Protein AF-A0A645BT39-F1 (afdb_monomer)

Secondary structure (DSSP, 8-state):
-HHHHSS--HHHHHHHHHHHHHHHHHH--HHHHHHTT---HHHHHHHHHHIIIIIHHHHHHHHHHHHHTTSS-TTS-HHHHHHHHHHHHHHTTSHHHHHH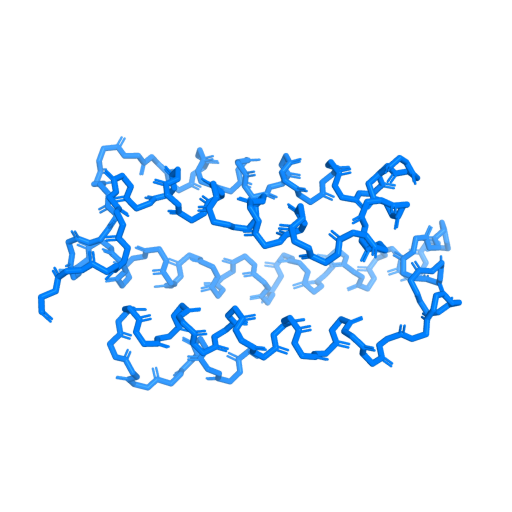HTSHHHHHHHHHHHHHHHHSS-S---

Mean predicted aligned error: 8.24 Å

pLDDT: mean 75.96, std 12.99, range [36.91, 92.81]

Organism: NCBI:txid1076179

Solvent-accessible surface area (backbone atoms only — not comparable to full-atom values): 7318 Å² total; per-residue (Å²): 110,67,60,76,72,47,91,61,56,62,67,57,28,51,53,50,53,50,53,54,52,55,54,50,58,77,69,56,56,70,68,58,57,54,56,75,64,50,82,50,67,68,62,43,50,55,52,49,51,45,40,64,74,47,48,49,60,51,50,51,55,51,50,51,52,24,36,78,73,70,42,27,62,83,88,60,51,72,66,58,52,53,50,51,53,48,53,55,53,56,53,59,66,38,70,73,44,53,61,38,57,73,40,59,64,60,44,50,50,52,54,48,53,53,51,34,70,59,37,76,46,73,86,84,79,132

Sequence (126 aa):
MEVIESDLPFPKKIETFISERTSELSAMNPDFLKTMKSEDPTIRQIAEDFTNNRYIPLILKLIEKGREEGYIQHNISNQAILIYINMFREGNRSDSLLNLKHSRDLFKELVTLFFYGIFGKSIDKQ

Foldseek 3Di:
DVLLVDPDQLLVSLVVVVVVVLVVLVVDDPVVVVVCVDPPVVSVVVVVCCCVVPVLVSVVSSLVSCVVVLQADPPQDSVNLVVLVVVLVVVCPDVVVVVCVVVSVVVVVSSQVSSCVGRVDHSDDD

Structure (mmCIF, N/CA/C/O backbone):
data_AF-A0A645BT39-F1
#
_entry.id   AF-A0A645BT39-F1
#
loop_
_atom_site.group_PDB
_atom_site.id
_atom_site.type_symbol
_atom_site.label_atom_id
_atom_site.label_alt_id
_atom_site.label_comp_id
_atom_site.label_asym_id
_atom_site.label_entity_id
_atom_site.label_seq_id
_atom_site.pdbx_PDB_ins_code
_atom_site.Cartn_x
_atom_site.Cartn_y
_atom_site.Cartn_z
_atom_site.occupancy
_atom_site.B_iso_or_equiv
_atom_site.auth_seq_id
_atom_site.auth_comp_id
_atom_site.auth_asym_id
_atom_site.auth_atom_id
_atom_site.pdbx_PDB_model_num
ATOM 1 N N . MET A 1 1 ? 6.908 -8.944 5.028 1.00 62.22 1 MET A N 1
ATOM 2 C CA . MET A 1 1 ? 5.574 -9.556 4.785 1.00 62.22 1 MET A CA 1
ATOM 3 C C . MET A 1 1 ? 5.040 -10.195 6.053 1.00 62.22 1 MET A C 1
ATOM 5 O O . MET A 1 1 ? 3.849 -10.088 6.285 1.00 62.22 1 MET A O 1
ATOM 9 N N . GLU A 1 2 ? 5.916 -10.724 6.905 1.00 77.81 2 GLU A N 1
ATOM 10 C CA . GLU A 1 2 ? 5.598 -11.217 8.252 1.00 77.81 2 GLU A CA 1
ATOM 11 C C . GLU A 1 2 ? 4.738 -10.242 9.083 1.00 77.81 2 GLU A C 1
ATOM 13 O O . GLU A 1 2 ? 3.716 -10.631 9.639 1.00 77.81 2 GLU A O 1
ATOM 18 N N . VAL A 1 3 ? 5.031 -8.934 9.046 1.00 81.31 3 VAL A N 1
ATOM 19 C CA . VAL A 1 3 ? 4.200 -7.919 9.721 1.00 81.31 3 VAL A CA 1
ATOM 20 C C . VAL A 1 3 ? 2.748 -7.864 9.223 1.00 81.31 3 VAL A C 1
ATOM 22 O O . VAL A 1 3 ? 1.833 -7.652 10.022 1.00 81.31 3 VAL A O 1
ATOM 25 N N . ILE A 1 4 ? 2.502 -8.097 7.928 1.00 77.06 4 ILE A N 1
ATOM 26 C CA . ILE A 1 4 ? 1.147 -8.100 7.346 1.00 77.06 4 ILE A CA 1
ATOM 27 C C . ILE A 1 4 ? 0.368 -9.330 7.818 1.00 77.06 4 ILE A C 1
ATOM 29 O O . ILE A 1 4 ? -0.842 -9.236 8.010 1.00 77.06 4 ILE A O 1
ATOM 33 N N . GLU A 1 5 ? 1.050 -10.439 8.091 1.00 82.75 5 GLU A N 1
ATOM 34 C CA . GLU A 1 5 ? 0.449 -11.690 8.567 1.00 82.75 5 GLU A CA 1
ATOM 35 C C . GLU A 1 5 ? 0.339 -11.783 10.098 1.00 82.75 5 GLU A C 1
ATOM 37 O O . GLU A 1 5 ? -0.354 -12.660 10.591 1.00 82.75 5 GLU A O 1
ATOM 42 N N . SER A 1 6 ? 0.964 -10.867 10.847 1.00 85.75 6 SER A N 1
ATOM 43 C CA . SER A 1 6 ? 0.900 -10.832 12.321 1.00 85.75 6 SER A CA 1
ATOM 44 C C . SER A 1 6 ? -0.513 -10.592 12.894 1.00 85.75 6 SER A C 1
ATOM 46 O O . SER A 1 6 ? -1.442 -10.231 12.176 1.00 85.75 6 SER A O 1
ATOM 48 N N . ASP A 1 7 ? -0.674 -10.655 14.213 1.00 86.00 7 ASP A N 1
ATOM 49 C CA . ASP A 1 7 ? -1.951 -10.327 14.874 1.00 86.00 7 ASP A CA 1
ATOM 50 C C . ASP A 1 7 ? -2.089 -8.842 15.261 1.00 86.00 7 ASP A C 1
ATOM 52 O O . ASP A 1 7 ? -3.027 -8.449 15.954 1.00 86.00 7 ASP A O 1
ATOM 56 N N . LEU A 1 8 ? -1.164 -7.983 14.815 1.00 86.44 8 LEU A N 1
ATOM 57 C CA . LEU A 1 8 ? -1.174 -6.563 15.170 1.00 86.44 8 LEU A CA 1
ATOM 58 C C . LEU A 1 8 ? -2.460 -5.844 14.695 1.00 86.44 8 LEU A C 1
ATOM 60 O O . LEU A 1 8 ? -2.986 -6.158 13.619 1.00 86.44 8 LEU A O 1
ATOM 64 N N . PRO A 1 9 ? -2.942 -4.826 15.434 1.00 85.69 9 PRO A N 1
ATOM 65 C CA . PRO A 1 9 ? -3.984 -3.924 14.946 1.00 85.69 9 PRO A CA 1
ATOM 66 C C . PRO A 1 9 ? -3.582 -3.265 13.626 1.00 85.69 9 PRO A C 1
ATOM 68 O O . PRO A 1 9 ? -2.394 -3.016 13.387 1.00 85.69 9 PRO A O 1
ATOM 71 N N . PHE A 1 10 ? -4.560 -2.945 12.781 1.00 83.50 10 PHE A N 1
ATOM 72 C CA . PHE A 1 10 ? -4.321 -2.404 11.447 1.00 83.50 10 PHE A CA 1
ATOM 73 C C . PHE A 1 10 ? -3.372 -1.186 11.432 1.00 83.50 10 PHE A C 1
ATOM 75 O O . PHE A 1 10 ? -2.393 -1.229 10.683 1.00 83.50 10 PHE A O 1
ATOM 82 N N . PRO A 1 11 ? -3.530 -0.158 12.293 1.00 80.19 11 PRO A N 1
ATOM 83 C CA . PRO A 1 11 ? -2.602 0.978 12.344 1.00 80.19 11 PRO A CA 1
ATOM 84 C C . PRO A 1 11 ? -1.157 0.566 12.597 1.00 80.19 11 PRO A C 1
ATOM 86 O O . PRO A 1 11 ? -0.248 1.035 11.916 1.00 80.19 11 PRO A O 1
ATOM 89 N N . LYS A 1 12 ? -0.950 -0.355 13.546 1.00 81.25 12 LYS A N 1
ATOM 90 C CA . LYS A 1 12 ? 0.382 -0.829 13.921 1.00 81.25 12 LYS A CA 1
ATOM 91 C C . LYS A 1 12 ? 1.017 -1.652 12.811 1.00 81.25 12 LYS A C 1
ATOM 93 O O . LYS A 1 12 ? 2.196 -1.468 12.539 1.00 81.25 12 LYS A O 1
ATOM 98 N N . LYS A 1 13 ? 0.240 -2.470 12.095 1.00 86.56 13 LYS A N 1
ATOM 99 C CA . LYS A 1 13 ? 0.728 -3.171 10.896 1.00 86.56 13 LYS A CA 1
ATOM 100 C C . LYS A 1 13 ? 1.250 -2.201 9.848 1.00 86.56 13 LYS A C 1
ATOM 102 O O . LYS A 1 13 ? 2.323 -2.426 9.296 1.00 86.56 13 LYS A O 1
ATOM 107 N N . ILE A 1 14 ? 0.490 -1.145 9.565 1.00 82.06 14 ILE A N 1
ATOM 108 C CA . ILE A 1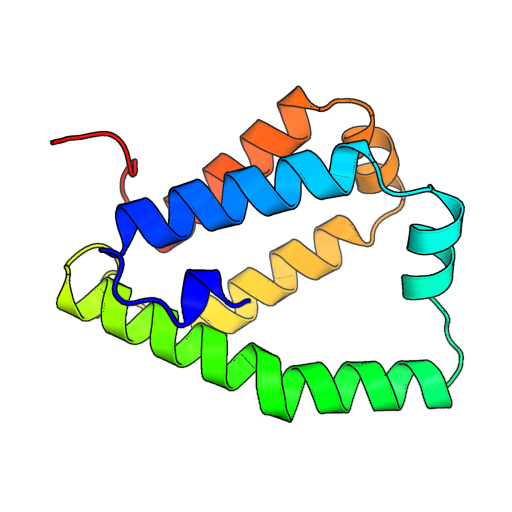 14 ? 0.859 -0.167 8.543 1.00 82.06 14 ILE A CA 1
ATOM 109 C C . ILE A 1 14 ? 2.075 0.651 8.984 1.00 82.06 14 ILE A C 1
ATOM 111 O O . ILE A 1 14 ? 3.019 0.776 8.210 1.00 82.06 14 ILE A O 1
ATOM 115 N N . GLU A 1 15 ? 2.097 1.139 10.226 1.00 80.38 15 GLU A N 1
ATOM 116 C CA . GLU A 1 15 ? 3.236 1.868 10.797 1.00 80.38 15 GLU A CA 1
ATOM 117 C C . GLU A 1 15 ? 4.528 1.040 10.709 1.00 80.38 15 GLU A C 1
ATOM 119 O O . GLU A 1 15 ? 5.537 1.507 10.174 1.00 80.38 15 GLU A O 1
ATOM 124 N N . THR A 1 16 ? 4.491 -0.219 11.159 1.00 81.25 16 THR A N 1
ATOM 125 C CA . THR A 1 16 ? 5.663 -1.097 11.106 1.00 81.25 16 THR A CA 1
ATOM 126 C C . THR A 1 16 ? 6.053 -1.427 9.668 1.00 81.25 16 THR A C 1
ATOM 128 O O . THR A 1 16 ? 7.227 -1.326 9.327 1.00 81.25 16 THR A O 1
ATOM 131 N N . PHE A 1 17 ? 5.090 -1.722 8.789 1.00 79.94 17 PHE A N 1
ATOM 132 C CA . PHE A 1 17 ? 5.367 -2.003 7.379 1.00 79.94 17 PHE A CA 1
ATOM 133 C C . PHE A 1 17 ? 6.047 -0.821 6.673 1.00 79.94 17 PHE A C 1
ATOM 135 O O . PHE A 1 17 ? 7.004 -1.011 5.921 1.00 79.94 17 PHE A O 1
ATOM 142 N N . ILE A 1 18 ? 5.582 0.405 6.926 1.00 72.12 18 ILE A N 1
ATOM 143 C CA . ILE A 1 18 ? 6.189 1.625 6.381 1.00 72.12 18 ILE A CA 1
ATOM 144 C C . ILE A 1 18 ? 7.605 1.806 6.929 1.00 72.12 18 ILE A C 1
ATOM 146 O O . ILE A 1 18 ? 8.528 2.075 6.157 1.00 72.12 18 ILE A O 1
ATOM 150 N N . SER A 1 19 ? 7.791 1.650 8.241 1.00 72.38 19 SER A N 1
ATOM 151 C CA . SER A 1 19 ? 9.086 1.827 8.904 1.00 72.38 19 SER A CA 1
ATOM 152 C C . SER A 1 19 ? 10.135 0.826 8.403 1.00 72.38 19 SER A C 1
ATOM 154 O O . SER A 1 19 ? 11.242 1.227 8.026 1.00 72.38 19 SER A O 1
ATOM 156 N N . GLU A 1 20 ? 9.765 -0.455 8.292 1.00 73.75 20 GLU A N 1
ATOM 157 C CA . GLU A 1 20 ? 10.610 -1.525 7.743 1.00 73.75 20 GLU A CA 1
ATOM 158 C C . GLU A 1 20 ? 11.037 -1.198 6.309 1.00 73.75 20 GLU A C 1
ATOM 160 O O . GLU A 1 20 ? 12.227 -1.166 5.998 1.00 73.75 20 GLU A O 1
ATOM 165 N N . ARG A 1 21 ? 10.077 -0.861 5.438 1.00 67.12 21 ARG A N 1
ATOM 166 C CA . ARG A 1 21 ? 10.350 -0.554 4.025 1.00 67.12 21 ARG A CA 1
ATOM 167 C C . ARG A 1 21 ? 11.193 0.705 3.847 1.00 67.12 21 ARG A C 1
ATOM 169 O O . ARG A 1 21 ? 12.051 0.743 2.970 1.00 67.12 21 ARG A O 1
ATOM 176 N N . THR A 1 22 ? 10.980 1.726 4.672 1.00 63.16 22 THR A N 1
ATOM 177 C CA . THR A 1 22 ? 11.768 2.969 4.623 1.00 63.16 22 THR A CA 1
ATOM 178 C C . THR A 1 22 ? 13.210 2.726 5.080 1.00 63.16 22 THR A C 1
ATOM 180 O O . THR A 1 22 ? 14.146 3.265 4.486 1.00 63.16 22 THR A O 1
ATOM 183 N N . SER A 1 23 ? 13.399 1.865 6.082 1.00 64.12 23 SER A N 1
ATOM 184 C CA . SER A 1 23 ? 14.718 1.461 6.583 1.00 64.12 23 SER A CA 1
ATOM 185 C C . SER A 1 23 ? 15.472 0.601 5.564 1.00 64.12 23 SER A C 1
ATOM 187 O O . SER A 1 23 ? 16.626 0.890 5.252 1.00 64.12 23 SER A O 1
ATOM 189 N N . GLU A 1 24 ? 14.809 -0.385 4.956 1.00 62.72 24 GLU A N 1
ATOM 190 C CA . GLU A 1 24 ? 15.374 -1.225 3.889 1.00 62.72 24 GLU A CA 1
ATOM 191 C C . GLU A 1 24 ? 15.776 -0.402 2.657 1.00 62.72 24 GLU A C 1
ATOM 193 O O . GLU A 1 24 ? 16.872 -0.573 2.125 1.00 62.72 24 GLU A O 1
ATOM 198 N N . LEU A 1 25 ? 14.933 0.544 2.225 1.00 57.41 25 LEU A N 1
ATOM 199 C CA . LEU A 1 25 ? 15.232 1.421 1.088 1.00 57.41 25 LEU A CA 1
ATOM 200 C C . LEU A 1 25 ? 16.471 2.290 1.319 1.00 57.41 25 LEU A C 1
ATOM 202 O O . LEU A 1 25 ? 17.179 2.594 0.363 1.00 57.41 25 LEU A O 1
ATOM 206 N N . SER A 1 26 ? 16.757 2.665 2.569 1.00 56.28 26 SER A N 1
ATOM 207 C CA . SER A 1 26 ? 17.976 3.407 2.910 1.00 56.28 26 SER A CA 1
ATOM 208 C C . SER A 1 26 ? 19.254 2.563 2.810 1.00 56.28 26 SER A C 1
ATOM 210 O O . SER A 1 26 ? 20.339 3.126 2.680 1.00 56.28 26 SER A O 1
ATOM 212 N N . ALA A 1 27 ? 19.118 1.232 2.822 1.00 55.75 27 ALA A N 1
ATOM 213 C CA . ALA A 1 27 ? 20.211 0.266 2.733 1.00 55.75 27 ALA A CA 1
ATOM 214 C C . ALA A 1 27 ? 20.319 -0.423 1.354 1.00 55.75 27 ALA A C 1
ATOM 216 O O . ALA A 1 27 ? 21.290 -1.135 1.096 1.00 55.75 27 ALA A O 1
ATOM 217 N N . MET A 1 28 ? 19.343 -0.236 0.457 1.00 57.38 28 MET A N 1
ATOM 218 C CA . MET A 1 28 ? 19.328 -0.880 -0.861 1.00 57.38 28 MET A CA 1
ATOM 219 C C . MET A 1 28 ? 20.331 -0.242 -1.829 1.00 57.38 28 MET A C 1
ATOM 221 O O . MET A 1 28 ? 20.283 0.954 -2.110 1.00 57.38 28 MET A O 1
ATOM 225 N N . ASN A 1 29 ? 21.199 -1.077 -2.407 1.00 56.12 29 ASN A N 1
ATOM 226 C CA . ASN A 1 29 ? 22.121 -0.675 -3.467 1.00 56.12 29 ASN A CA 1
ATOM 227 C C . ASN A 1 29 ? 21.336 -0.260 -4.742 1.00 56.12 29 ASN A C 1
ATOM 229 O O . ASN A 1 29 ? 20.488 -1.033 -5.205 1.00 56.12 29 ASN A O 1
ATOM 233 N N . PRO A 1 30 ? 21.618 0.911 -5.347 1.00 60.16 30 PRO A N 1
ATOM 234 C CA . PRO A 1 30 ? 21.036 1.336 -6.625 1.00 60.16 30 PRO A CA 1
ATOM 235 C C . PRO A 1 30 ? 21.110 0.291 -7.755 1.00 60.16 30 PRO A C 1
ATOM 237 O O . PRO A 1 30 ? 20.164 0.164 -8.535 1.00 60.16 30 PRO A O 1
ATOM 240 N N . ASP A 1 31 ? 22.171 -0.515 -7.815 1.00 57.81 31 ASP A N 1
ATOM 241 C CA . ASP A 1 31 ? 22.342 -1.570 -8.825 1.00 57.81 31 ASP A CA 1
ATOM 242 C C . ASP A 1 31 ? 21.325 -2.712 -8.661 1.00 57.81 31 ASP A C 1
ATOM 244 O O . ASP A 1 31 ? 20.852 -3.309 -9.636 1.00 57.81 31 ASP A O 1
ATOM 248 N N . PHE A 1 32 ? 20.898 -2.973 -7.424 1.00 59.97 32 PHE A N 1
ATOM 249 C CA . PHE A 1 32 ? 19.838 -3.935 -7.138 1.00 59.97 32 PHE A CA 1
ATOM 250 C C . PHE A 1 32 ? 18.472 -3.426 -7.631 1.00 59.97 32 PHE A C 1
ATOM 252 O O . PHE A 1 32 ? 17.689 -4.189 -8.199 1.00 59.97 32 PHE A O 1
ATOM 259 N N . LEU A 1 33 ? 18.205 -2.117 -7.515 1.00 60.22 33 LEU A N 1
ATOM 260 C CA . LEU A 1 33 ? 16.988 -1.498 -8.062 1.00 60.22 33 LEU A CA 1
ATOM 261 C C . LEU A 1 33 ? 16.946 -1.567 -9.594 1.00 60.22 33 LEU A C 1
ATOM 263 O O . LEU A 1 33 ? 15.873 -1.754 -10.169 1.00 60.22 33 LEU A O 1
ATOM 267 N N . LYS A 1 34 ? 18.104 -1.459 -10.254 1.00 60.28 34 LYS A N 1
ATOM 268 C CA . LYS A 1 34 ? 18.225 -1.612 -11.709 1.00 60.28 34 LYS A CA 1
ATOM 269 C C . LYS A 1 34 ? 17.923 -3.046 -12.153 1.00 60.28 34 LYS A C 1
ATOM 271 O O . LYS A 1 34 ? 17.221 -3.249 -13.138 1.00 60.28 34 LYS A O 1
ATOM 276 N N . THR A 1 35 ? 18.361 -4.032 -11.372 1.00 57.78 35 THR A N 1
ATOM 277 C CA . THR A 1 35 ? 18.103 -5.461 -11.624 1.00 57.78 35 THR A CA 1
ATOM 278 C C . THR A 1 35 ? 16.619 -5.824 -11.462 1.00 57.78 35 THR A C 1
ATOM 280 O O . THR A 1 35 ? 16.085 -6.618 -12.229 1.00 57.78 35 THR A O 1
ATOM 283 N N . MET A 1 36 ? 15.901 -5.180 -10.535 1.00 58.81 36 MET A N 1
ATOM 284 C CA . MET A 1 36 ? 14.441 -5.331 -10.372 1.00 58.81 36 MET A CA 1
ATOM 285 C C . MET A 1 36 ? 13.616 -4.749 -11.539 1.00 58.81 36 MET A C 1
ATOM 287 O O . MET A 1 36 ? 12.418 -5.018 -11.643 1.00 58.81 36 MET A O 1
ATOM 291 N N . LYS A 1 37 ? 14.240 -3.945 -12.411 1.00 61.44 37 LYS A N 1
ATOM 292 C CA . LYS A 1 37 ? 13.668 -3.462 -13.678 1.00 61.44 37 LYS A CA 1
ATOM 293 C C . LYS A 1 37 ? 14.104 -4.314 -14.882 1.00 61.44 37 LYS A C 1
ATOM 295 O O . LYS A 1 37 ? 13.892 -3.889 -16.011 1.00 61.44 37 LYS A O 1
ATOM 300 N N . SER A 1 38 ? 14.731 -5.472 -14.655 1.00 65.12 38 SER A N 1
ATOM 301 C CA . SER A 1 38 ? 15.185 -6.351 -15.733 1.00 65.12 38 SER A CA 1
ATOM 302 C C . SER A 1 38 ? 14.032 -6.718 -16.671 1.00 65.12 38 SER A C 1
ATOM 304 O O . SER A 1 38 ? 12.964 -7.133 -16.221 1.00 65.12 38 SER A O 1
ATOM 306 N N . GLU A 1 39 ? 14.267 -6.580 -17.975 1.00 69.19 39 GLU A N 1
ATOM 307 C CA . GLU A 1 39 ? 13.351 -7.028 -19.031 1.00 69.19 39 GLU A CA 1
ATOM 308 C C . GLU A 1 39 ? 13.498 -8.527 -19.334 1.00 69.19 39 GLU A C 1
ATOM 310 O O . GLU A 1 39 ? 12.821 -9.044 -20.223 1.00 69.19 39 GLU A O 1
ATOM 315 N N . ASP A 1 40 ? 14.361 -9.235 -18.592 1.00 80.31 40 ASP A N 1
ATOM 316 C CA . ASP A 1 40 ? 14.531 -10.678 -18.723 1.00 80.31 40 ASP A CA 1
ATOM 317 C C . ASP A 1 40 ? 13.179 -11.399 -18.525 1.00 80.31 40 ASP A C 1
ATOM 319 O O . ASP A 1 40 ? 12.556 -11.259 -17.464 1.00 80.31 40 ASP A O 1
ATOM 323 N N . PRO A 1 41 ? 12.711 -12.182 -19.516 1.00 79.06 41 PRO A N 1
ATOM 324 C CA . PRO A 1 41 ? 11.405 -12.836 -19.461 1.00 79.06 41 PRO A CA 1
ATOM 325 C C . PRO A 1 41 ? 11.236 -13.783 -18.268 1.00 79.06 41 PRO A C 1
ATOM 327 O O 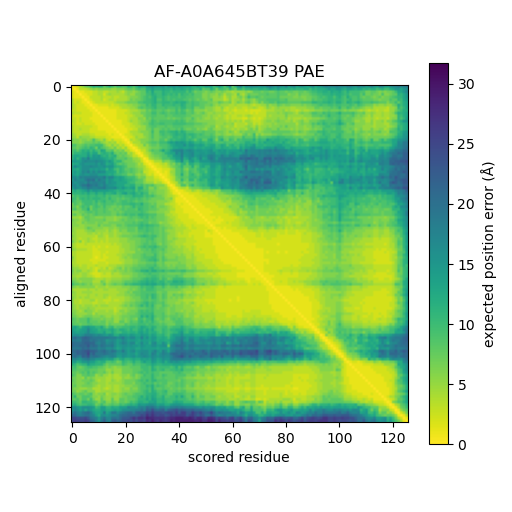. PRO A 1 41 ? 10.145 -13.872 -17.710 1.00 79.06 41 PRO A O 1
ATOM 330 N N . THR A 1 42 ? 12.310 -14.453 -17.845 1.00 81.62 42 THR A N 1
ATOM 331 C CA . THR A 1 42 ? 12.299 -15.393 -16.715 1.00 81.62 42 THR A CA 1
ATOM 332 C C . THR A 1 42 ? 12.112 -14.637 -15.407 1.00 81.62 42 THR A C 1
ATOM 334 O O . THR A 1 42 ? 11.267 -14.990 -14.586 1.00 81.62 42 THR A O 1
ATOM 337 N N . ILE A 1 43 ? 12.861 -13.546 -15.227 1.00 76.81 43 ILE A N 1
ATOM 338 C CA . ILE A 1 43 ? 12.722 -12.667 -14.059 1.00 76.81 43 ILE A CA 1
ATOM 339 C C . ILE A 1 43 ? 11.328 -12.030 -14.026 1.00 76.81 43 ILE A C 1
ATOM 341 O O . ILE A 1 43 ? 10.719 -11.926 -12.958 1.00 76.81 43 ILE A O 1
ATOM 345 N N . ARG A 1 44 ? 10.787 -11.656 -15.191 1.00 78.00 44 ARG A N 1
ATOM 346 C CA . ARG A 1 44 ? 9.439 -11.095 -15.318 1.00 78.00 44 ARG A CA 1
ATOM 347 C C . ARG A 1 44 ? 8.361 -12.096 -14.907 1.00 78.00 44 ARG A C 1
ATOM 349 O O . ARG A 1 44 ? 7.501 -11.742 -14.106 1.00 78.00 44 ARG A O 1
ATOM 356 N N . GLN A 1 45 ? 8.455 -13.339 -15.373 1.00 81.75 45 GLN A N 1
ATOM 357 C CA . GLN A 1 45 ? 7.522 -14.404 -15.009 1.00 81.75 45 GLN A CA 1
ATOM 358 C C . GLN A 1 45 ? 7.555 -14.700 -13.503 1.00 81.75 45 GLN A C 1
ATOM 360 O O . GLN A 1 45 ? 6.507 -14.754 -12.866 1.00 81.75 45 GLN A O 1
ATOM 365 N N . ILE A 1 46 ? 8.746 -14.796 -12.901 1.00 80.12 46 ILE A N 1
ATOM 366 C CA . ILE A 1 46 ? 8.893 -14.985 -11.446 1.00 80.12 46 ILE A CA 1
ATOM 367 C C . ILE A 1 46 ? 8.230 -13.832 -10.674 1.00 80.12 46 ILE A C 1
ATOM 369 O O . ILE A 1 46 ? 7.550 -14.052 -9.668 1.00 80.12 46 ILE A O 1
ATOM 373 N N . ALA A 1 47 ? 8.403 -12.593 -11.142 1.00 77.50 47 ALA A N 1
ATOM 374 C CA . ALA A 1 47 ? 7.789 -11.422 -10.524 1.00 77.50 47 ALA A CA 1
ATOM 375 C C . ALA A 1 47 ? 6.256 -11.407 -10.673 1.00 77.50 47 ALA A C 1
ATOM 377 O O . ALA A 1 47 ? 5.552 -11.019 -9.735 1.00 77.50 47 ALA A O 1
ATOM 378 N N . GLU A 1 48 ? 5.727 -11.824 -11.824 1.00 81.56 48 GLU A N 1
ATOM 379 C CA . GLU A 1 48 ? 4.287 -11.943 -12.077 1.00 81.56 48 GLU A CA 1
ATOM 380 C C . GLU A 1 48 ? 3.653 -13.039 -11.213 1.00 81.56 48 GLU A C 1
ATOM 382 O O . GLU A 1 48 ? 2.662 -12.775 -10.527 1.00 81.56 48 GLU A O 1
ATOM 387 N N . ASP A 1 49 ? 4.271 -14.218 -11.140 1.00 84.81 49 ASP A N 1
ATOM 388 C CA . ASP A 1 49 ? 3.807 -15.328 -10.305 1.00 84.81 49 ASP A CA 1
ATOM 389 C C . ASP A 1 49 ? 3.782 -14.949 -8.824 1.00 84.81 49 ASP A C 1
ATOM 391 O O . ASP A 1 49 ? 2.803 -15.217 -8.121 1.00 84.81 49 ASP A O 1
ATOM 395 N N . PHE A 1 50 ? 4.825 -14.272 -8.338 1.00 83.38 50 PHE A N 1
ATOM 396 C CA . PHE A 1 50 ? 4.843 -13.740 -6.978 1.00 83.38 50 PHE A CA 1
ATOM 397 C C . PHE A 1 50 ? 3.729 -12.706 -6.757 1.00 83.38 50 PHE A C 1
ATOM 399 O O . PHE A 1 50 ? 3.046 -12.728 -5.728 1.00 83.38 50 PHE A O 1
ATOM 406 N N . THR A 1 51 ? 3.516 -11.809 -7.722 1.00 81.62 51 THR A N 1
ATOM 407 C CA . THR A 1 51 ? 2.482 -10.772 -7.624 1.00 81.62 51 THR A CA 1
ATOM 408 C C . THR A 1 51 ? 1.093 -11.401 -7.497 1.00 81.62 51 THR A C 1
ATOM 410 O O . THR A 1 51 ? 0.347 -11.073 -6.571 1.00 81.62 51 THR A O 1
ATOM 413 N N . ASN A 1 52 ? 0.770 -12.344 -8.379 1.00 85.31 52 ASN A N 1
ATOM 414 C CA . ASN A 1 52 ? -0.556 -12.946 -8.466 1.00 85.31 52 ASN A CA 1
ATOM 415 C C . ASN A 1 52 ? -0.835 -13.922 -7.319 1.00 85.31 52 ASN A C 1
ATOM 417 O O . ASN A 1 52 ? -1.917 -13.893 -6.738 1.00 85.31 52 ASN A O 1
ATOM 421 N N . ASN A 1 53 ? 0.145 -14.752 -6.951 1.00 87.25 53 ASN A N 1
ATOM 422 C CA . ASN A 1 53 ? -0.079 -15.858 -6.016 1.00 87.25 53 ASN A CA 1
ATOM 423 C C . ASN A 1 53 ? 0.279 -15.529 -4.560 1.00 87.25 53 ASN A C 1
ATOM 425 O O . ASN A 1 53 ? -0.112 -16.263 -3.654 1.00 87.25 53 ASN A O 1
ATOM 429 N N . ARG A 1 54 ? 1.036 -14.453 -4.304 1.00 84.38 54 ARG A N 1
ATOM 430 C CA . ARG A 1 54 ? 1.436 -14.050 -2.943 1.00 84.38 54 ARG A CA 1
ATOM 431 C C . ARG A 1 54 ? 0.967 -12.642 -2.611 1.00 84.38 54 ARG A C 1
ATOM 433 O O . ARG A 1 54 ? 0.241 -12.456 -1.638 1.00 84.38 54 ARG A O 1
ATOM 440 N N . TYR A 1 55 ? 1.369 -11.656 -3.413 1.00 83.31 55 TYR A N 1
ATOM 441 C CA . TYR A 1 55 ? 1.170 -10.245 -3.077 1.00 83.31 55 TYR A CA 1
ATOM 442 C C . TYR A 1 55 ? -0.307 -9.832 -3.084 1.00 83.31 55 TYR A C 1
ATOM 444 O O . TYR A 1 55 ? -0.784 -9.296 -2.087 1.00 83.31 55 TYR A O 1
ATOM 452 N N . ILE A 1 56 ? -1.047 -10.112 -4.163 1.00 87.69 56 ILE A N 1
ATOM 453 C CA . ILE A 1 56 ? -2.468 -9.743 -4.264 1.00 87.69 56 ILE A CA 1
ATOM 454 C C . ILE A 1 56 ? -3.301 -10.376 -3.133 1.00 87.69 56 ILE A C 1
ATOM 456 O O . ILE A 1 56 ? -4.000 -9.628 -2.448 1.00 87.69 56 ILE A O 1
ATOM 460 N N . PRO A 1 57 ? -3.208 -11.694 -2.852 1.00 90.31 57 PRO A N 1
ATOM 461 C CA . PRO A 1 57 ? -3.925 -12.300 -1.730 1.00 90.31 57 PRO A CA 1
ATOM 462 C C . PRO A 1 57 ? -3.626 -11.642 -0.376 1.00 90.31 57 PRO A C 1
ATOM 464 O O . PRO A 1 57 ? -4.538 -11.428 0.422 1.00 90.31 57 PRO A O 1
ATOM 467 N N . LEU A 1 58 ? -2.363 -11.288 -0.118 1.00 87.75 58 LEU A N 1
ATOM 468 C CA . LEU A 1 58 ? -1.956 -10.603 1.112 1.00 87.75 58 LEU A CA 1
ATOM 469 C C . LEU A 1 58 ? -2.554 -9.201 1.226 1.00 87.75 58 LEU A C 1
ATOM 471 O O . LEU A 1 58 ? -3.058 -8.828 2.284 1.00 87.75 58 LEU A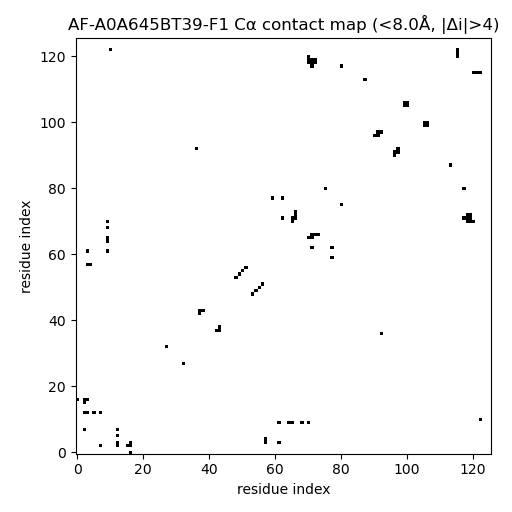 O 1
ATOM 475 N N . ILE A 1 59 ? -2.526 -8.434 0.137 1.00 87.62 59 ILE A N 1
ATOM 476 C CA . ILE A 1 59 ? -3.114 -7.095 0.095 1.00 87.62 59 ILE A CA 1
ATOM 477 C C . ILE A 1 59 ? -4.625 -7.154 0.308 1.00 87.62 59 ILE A C 1
ATOM 479 O O . ILE A 1 59 ? -5.152 -6.351 1.069 1.00 87.62 59 ILE A O 1
ATOM 483 N N . LEU A 1 60 ? -5.321 -8.118 -0.296 1.00 91.75 60 LEU A N 1
ATOM 484 C CA . LEU A 1 60 ? -6.759 -8.287 -0.084 1.00 91.75 60 LEU A CA 1
ATOM 485 C C . LEU A 1 60 ? -7.086 -8.579 1.385 1.00 91.75 60 LEU A C 1
ATOM 487 O O . LEU A 1 60 ? -7.967 -7.931 1.940 1.00 91.75 60 LEU A O 1
ATOM 491 N N . LYS A 1 61 ? -6.331 -9.466 2.050 1.00 90.75 61 LYS A N 1
ATOM 492 C CA . LYS A 1 61 ? -6.487 -9.711 3.497 1.00 90.75 61 LYS A CA 1
ATOM 493 C C . LYS A 1 61 ? -6.293 -8.441 4.326 1.00 90.75 61 LYS A C 1
ATOM 495 O O . LYS A 1 61 ? -7.049 -8.188 5.258 1.00 90.75 61 LYS A O 1
ATOM 500 N N . LEU A 1 62 ? -5.286 -7.637 3.982 1.00 88.50 62 LEU A N 1
ATOM 501 C CA . LEU A 1 62 ? -5.021 -6.370 4.657 1.00 88.50 62 LEU A CA 1
ATOM 502 C C . LEU A 1 62 ? -6.170 -5.372 4.450 1.00 88.50 62 LEU A C 1
ATOM 504 O O . LEU A 1 62 ? -6.565 -4.703 5.400 1.00 88.50 62 LEU A O 1
ATOM 508 N N . ILE A 1 63 ? -6.722 -5.300 3.235 1.00 91.00 63 ILE A N 1
ATOM 509 C CA . ILE A 1 63 ? -7.867 -4.441 2.918 1.00 91.00 63 ILE A CA 1
ATOM 510 C C . ILE A 1 63 ? -9.087 -4.836 3.754 1.00 91.00 63 ILE A C 1
ATOM 512 O O . ILE A 1 63 ? -9.701 -3.959 4.357 1.00 91.00 63 ILE A O 1
ATOM 516 N N . GLU A 1 64 ? -9.417 -6.128 3.832 1.00 92.19 64 GLU A N 1
ATOM 517 C CA . GLU A 1 64 ? -10.567 -6.579 4.624 1.00 92.19 64 GLU A CA 1
ATOM 518 C C . GLU A 1 64 ? -10.388 -6.263 6.115 1.00 92.19 64 GLU A C 1
ATOM 520 O O . GLU A 1 64 ? -11.271 -5.652 6.710 1.00 92.19 64 GLU A O 1
ATOM 525 N N . LYS A 1 65 ? -9.209 -6.524 6.700 1.00 89.81 65 LYS A N 1
ATOM 526 C CA . LYS A 1 65 ? -8.923 -6.137 8.095 1.00 89.81 65 LYS A CA 1
ATOM 527 C C . LYS A 1 65 ? -9.065 -4.626 8.316 1.00 89.81 65 LYS A C 1
ATOM 529 O O . LYS A 1 65 ? -9.629 -4.182 9.312 1.00 89.81 65 LYS A O 1
ATOM 534 N N . GLY A 1 66 ? -8.575 -3.819 7.374 1.00 88.44 66 GLY A N 1
ATOM 535 C CA . GLY A 1 66 ? -8.722 -2.365 7.426 1.00 88.44 66 GLY A CA 1
ATOM 536 C C . GLY A 1 66 ? -10.182 -1.911 7.363 1.00 88.44 66 GLY A C 1
ATOM 537 O O . GLY A 1 66 ? -10.530 -0.910 7.987 1.00 88.44 66 GLY A O 1
ATOM 538 N N . ARG A 1 67 ? -11.050 -2.635 6.650 1.00 92.00 67 ARG A N 1
ATOM 539 C CA . ARG A 1 67 ? -12.497 -2.376 6.638 1.00 92.00 67 ARG A CA 1
ATOM 540 C C . ARG A 1 67 ? -13.158 -2.765 7.953 1.00 92.00 67 ARG A C 1
ATOM 542 O O . ARG A 1 67 ? -13.870 -1.938 8.516 1.00 92.00 67 ARG A O 1
ATOM 549 N N . GLU A 1 68 ? -12.883 -3.968 8.452 1.00 91.56 68 GLU A N 1
ATOM 550 C CA . GLU A 1 68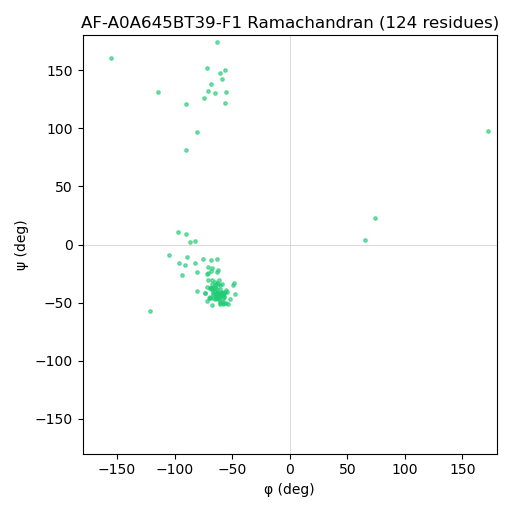 ? -13.404 -4.473 9.731 1.00 91.56 68 GLU A CA 1
ATOM 551 C C . GLU A 1 68 ? -13.090 -3.514 10.889 1.00 91.56 68 GLU A C 1
ATOM 553 O O . GLU A 1 68 ? -13.951 -3.228 11.717 1.00 91.56 68 GLU A O 1
ATOM 558 N N . GLU A 1 69 ? -11.879 -2.952 10.906 1.00 89.75 69 GLU A N 1
ATOM 559 C CA . GLU A 1 69 ? -11.427 -2.003 11.929 1.00 89.75 69 GLU A CA 1
ATOM 560 C C . GLU A 1 69 ? -11.803 -0.531 11.625 1.00 89.75 69 GLU A C 1
ATOM 562 O O . GLU A 1 69 ? -11.464 0.373 12.389 1.00 89.75 69 GLU A O 1
ATOM 567 N N . GLY A 1 70 ? -12.512 -0.251 10.524 1.00 88.88 70 GLY A N 1
ATOM 568 C CA . GLY A 1 70 ? -13.015 1.091 10.196 1.00 88.88 70 GLY A CA 1
ATOM 569 C C . GLY A 1 70 ? -11.953 2.087 9.701 1.00 88.88 70 GLY A C 1
ATOM 570 O O . GLY A 1 70 ? -12.133 3.308 9.808 1.00 88.88 70 GLY A O 1
ATOM 571 N N . TYR A 1 71 ? -10.837 1.586 9.171 1.00 87.88 71 TYR A N 1
ATOM 572 C CA . TYR A 1 71 ? -9.774 2.378 8.546 1.00 87.88 71 TYR A CA 1
ATOM 573 C C . TYR A 1 71 ? -9.929 2.503 7.034 1.00 87.88 71 TYR A C 1
ATOM 575 O O . TYR A 1 71 ? -9.474 3.493 6.482 1.00 87.88 71 TYR A O 1
ATOM 583 N N . ILE A 1 72 ? -10.577 1.550 6.363 1.00 90.00 72 ILE A N 1
ATOM 584 C CA . ILE A 1 72 ? -10.855 1.605 4.922 1.00 90.00 72 ILE A CA 1
ATOM 585 C C . ILE A 1 72 ? -12.363 1.706 4.716 1.00 90.00 72 ILE A C 1
ATOM 587 O O . ILE A 1 72 ? -13.138 0.942 5.291 1.00 90.00 72 ILE A O 1
ATOM 591 N N . GLN A 1 73 ? -12.799 2.653 3.885 1.00 88.25 73 GLN A N 1
ATOM 592 C CA . GLN A 1 73 ? -14.222 2.822 3.610 1.00 88.25 73 GLN A CA 1
ATOM 593 C C . GLN A 1 73 ? -14.756 1.661 2.754 1.00 88.25 73 GLN A C 1
ATOM 595 O O . GLN A 1 73 ? -14.184 1.300 1.725 1.00 88.25 73 GLN A O 1
ATOM 600 N N . HIS A 1 74 ? -15.889 1.088 3.164 1.00 88.06 74 HIS A N 1
ATOM 601 C CA . HIS A 1 74 ? -16.498 -0.076 2.508 1.00 88.06 74 HIS A CA 1
ATOM 602 C C . HIS A 1 74 ? -17.030 0.222 1.095 1.00 88.06 74 HIS A C 1
ATOM 604 O O . HIS A 1 74 ? -17.206 -0.694 0.298 1.00 88.06 74 HIS A O 1
ATOM 610 N N . ASN A 1 75 ? -17.272 1.495 0.768 1.00 90.38 75 ASN A N 1
ATOM 611 C CA . ASN A 1 75 ? -17.720 1.935 -0.557 1.00 90.38 75 ASN A CA 1
ATOM 612 C C . ASN A 1 75 ? -16.600 1.927 -1.616 1.00 90.38 75 ASN A C 1
ATOM 614 O O . ASN A 1 75 ? -16.897 2.049 -2.803 1.00 90.38 75 ASN A O 1
ATOM 618 N N . ILE A 1 76 ? -15.330 1.785 -1.218 1.00 90.94 76 ILE A N 1
ATOM 619 C CA . ILE A 1 76 ? -14.198 1.684 -2.144 1.00 90.94 76 ILE A CA 1
ATOM 620 C C . ILE A 1 76 ? -13.975 0.209 -2.485 1.00 90.94 76 ILE A C 1
ATOM 622 O O . ILE A 1 76 ? -13.710 -0.610 -1.603 1.00 90.94 76 ILE A O 1
ATOM 626 N N . SER A 1 77 ? -14.057 -0.142 -3.769 1.00 92.56 77 SER A N 1
ATOM 627 C CA . SER A 1 77 ? -13.907 -1.528 -4.222 1.00 92.56 77 SER A CA 1
ATOM 628 C C . SER A 1 77 ? -12.461 -2.034 -4.121 1.00 92.56 77 SER A C 1
ATOM 630 O O . SER A 1 77 ? -11.503 -1.274 -4.272 1.00 92.56 77 SER A O 1
ATOM 632 N N . ASN A 1 78 ? -12.291 -3.352 -3.947 1.00 92.12 78 ASN A N 1
ATOM 633 C CA . ASN A 1 78 ? -10.968 -4.000 -3.980 1.00 92.12 78 ASN A CA 1
ATOM 634 C C . ASN A 1 78 ? -10.222 -3.699 -5.289 1.00 92.12 78 ASN A C 1
ATOM 636 O O . ASN A 1 78 ? -9.026 -3.423 -5.274 1.00 92.12 78 ASN A O 1
ATOM 640 N N . GLN A 1 79 ? -10.940 -3.682 -6.416 1.00 92.19 79 GLN A N 1
ATOM 641 C CA . GLN A 1 79 ? -10.369 -3.361 -7.722 1.00 92.19 79 GLN A CA 1
ATOM 642 C C . GLN A 1 79 ? -9.813 -1.932 -7.776 1.00 92.19 79 GLN A C 1
ATOM 644 O O . GLN A 1 79 ? -8.706 -1.737 -8.271 1.00 92.19 79 GLN A O 1
ATOM 649 N N . ALA A 1 80 ? -10.539 -0.943 -7.244 1.00 92.81 80 ALA A N 1
ATOM 650 C CA . ALA A 1 80 ? -10.073 0.441 -7.219 1.00 92.81 80 ALA A CA 1
ATOM 651 C C . ALA A 1 80 ? -8.790 0.589 -6.386 1.00 92.81 80 ALA A C 1
ATOM 653 O O . ALA A 1 80 ? -7.841 1.234 -6.828 1.00 92.81 80 ALA A O 1
ATOM 654 N N . ILE A 1 81 ? -8.724 -0.073 -5.225 1.00 91.44 81 ILE A N 1
ATOM 655 C CA . ILE A 1 81 ? -7.535 -0.060 -4.360 1.00 91.44 81 ILE A CA 1
ATOM 656 C C . ILE A 1 81 ? -6.342 -0.723 -5.062 1.00 91.44 81 ILE A C 1
ATOM 658 O O . ILE A 1 81 ? -5.243 -0.173 -5.055 1.00 91.44 81 ILE A O 1
ATOM 662 N N . LEU A 1 82 ? -6.543 -1.869 -5.720 1.00 89.94 82 LEU A N 1
ATOM 663 C CA . LEU A 1 82 ? -5.479 -2.549 -6.468 1.00 89.94 82 LEU A CA 1
ATOM 664 C C . LEU A 1 82 ? -4.960 -1.706 -7.643 1.00 89.94 82 LEU A C 1
ATOM 666 O O . LEU A 1 82 ? -3.749 -1.635 -7.855 1.00 89.94 82 LEU A O 1
ATOM 670 N N . ILE A 1 83 ? -5.850 -1.028 -8.376 1.00 89.75 83 ILE A N 1
ATOM 671 C CA . ILE A 1 83 ? -5.461 -0.091 -9.440 1.00 89.75 83 ILE A CA 1
ATOM 672 C C . ILE A 1 83 ? -4.645 1.064 -8.854 1.00 89.75 83 ILE A C 1
ATOM 674 O O . ILE A 1 83 ? -3.592 1.397 -9.394 1.00 89.75 83 ILE A O 1
ATOM 678 N N . TYR A 1 84 ? -5.080 1.633 -7.728 1.00 90.19 84 TYR A N 1
ATOM 679 C CA . TYR A 1 84 ? -4.368 2.714 -7.050 1.00 90.19 84 TYR A CA 1
ATOM 680 C C . TYR A 1 84 ? -2.955 2.300 -6.601 1.00 90.19 84 TYR A C 1
ATOM 682 O O . TYR A 1 84 ? -1.986 3.017 -6.860 1.00 90.19 84 TYR A O 1
ATOM 690 N N . ILE A 1 85 ? -2.809 1.100 -6.025 1.00 86.38 85 ILE A N 1
ATOM 691 C CA . ILE A 1 85 ? -1.507 0.494 -5.695 1.00 86.38 85 ILE A CA 1
ATOM 692 C C . ILE A 1 85 ? -0.628 0.377 -6.943 1.00 86.38 85 ILE A C 1
ATOM 694 O O . ILE A 1 85 ? 0.554 0.729 -6.911 1.00 86.38 85 ILE A O 1
ATOM 698 N N . ASN A 1 86 ? -1.195 -0.094 -8.056 1.00 83.69 86 ASN A N 1
ATOM 699 C CA . ASN A 1 86 ? -0.445 -0.259 -9.294 1.00 83.69 86 ASN A CA 1
ATOM 700 C C . ASN A 1 86 ? 0.002 1.087 -9.886 1.00 83.69 86 ASN A C 1
ATOM 702 O O . ASN A 1 86 ? 1.153 1.216 -10.292 1.00 83.69 86 ASN A O 1
ATOM 706 N N . MET A 1 87 ? -0.858 2.110 -9.870 1.00 83.56 87 MET A N 1
ATOM 707 C CA . MET A 1 87 ? -0.500 3.469 -10.298 1.00 83.56 87 MET A CA 1
ATOM 708 C C . MET A 1 87 ? 0.674 4.024 -9.485 1.00 83.56 87 MET A C 1
ATOM 710 O O . MET A 1 87 ? 1.610 4.587 -10.053 1.00 83.56 87 MET A O 1
ATOM 714 N N . PHE A 1 88 ? 0.667 3.816 -8.165 1.00 80.81 88 PHE A N 1
ATOM 715 C CA . PHE A 1 88 ? 1.770 4.230 -7.300 1.00 80.81 88 PHE A CA 1
ATOM 716 C C . PHE A 1 88 ? 3.071 3.480 -7.632 1.00 80.81 88 PHE A C 1
ATOM 718 O O . PHE A 1 88 ? 4.143 4.086 -7.706 1.00 80.81 88 PHE A O 1
ATOM 725 N N . ARG A 1 89 ? 3.000 2.166 -7.884 1.00 74.81 89 ARG A N 1
ATOM 726 C CA . ARG A 1 89 ? 4.157 1.343 -8.279 1.00 74.81 89 ARG A CA 1
ATOM 727 C C . ARG A 1 89 ? 4.751 1.777 -9.620 1.00 74.81 89 ARG A C 1
ATOM 729 O O . ARG A 1 89 ? 5.970 1.900 -9.716 1.00 74.81 89 ARG A O 1
ATOM 736 N N . GLU A 1 90 ? 3.916 2.003 -10.630 1.00 75.00 90 GLU A N 1
ATOM 737 C CA . GLU A 1 90 ? 4.364 2.427 -11.962 1.00 75.00 90 GLU A CA 1
ATOM 738 C C . GLU A 1 90 ? 4.956 3.838 -11.937 1.00 75.00 90 GLU A C 1
ATOM 740 O O . GLU A 1 90 ? 6.002 4.065 -12.541 1.00 75.00 90 GLU A O 1
ATOM 745 N N . GLY A 1 91 ? 4.388 4.753 -11.143 1.00 69.75 91 GLY A N 1
ATOM 746 C CA . GLY A 1 91 ? 5.020 6.043 -10.865 1.00 69.75 91 GLY A CA 1
ATOM 747 C C . GLY A 1 91 ? 6.447 5.856 -10.345 1.00 69.75 91 GLY A C 1
ATOM 748 O O . GLY A 1 91 ? 7.397 6.368 -10.925 1.00 69.75 91 GLY A O 1
ATOM 749 N N . ASN A 1 92 ? 6.641 5.017 -9.324 1.00 62.84 92 ASN A N 1
ATOM 750 C CA . ASN A 1 92 ? 7.965 4.743 -8.747 1.00 62.84 92 ASN A CA 1
ATOM 751 C C . ASN A 1 92 ? 8.972 4.071 -9.704 1.00 62.84 92 ASN A C 1
ATOM 753 O O . ASN A 1 92 ? 10.161 3.993 -9.378 1.00 62.84 92 ASN A O 1
ATOM 757 N N . ARG A 1 93 ? 8.530 3.557 -10.858 1.00 63.28 93 ARG A N 1
ATOM 758 C CA . ARG A 1 93 ? 9.415 3.005 -11.891 1.00 63.28 93 ARG A CA 1
ATOM 759 C C . ARG A 1 93 ? 10.006 4.081 -12.798 1.00 63.28 93 ARG A C 1
ATOM 761 O O . ARG A 1 93 ? 11.004 3.784 -13.454 1.00 63.28 93 ARG A O 1
ATOM 768 N N . SER A 1 94 ? 9.476 5.304 -12.818 1.00 64.31 94 SER A N 1
ATOM 769 C CA . SER A 1 94 ? 10.074 6.387 -13.599 1.00 64.31 94 SER A CA 1
ATOM 770 C C . SER A 1 94 ? 11.429 6.802 -13.010 1.00 64.31 94 SER A C 1
ATOM 772 O O . SER A 1 94 ? 11.599 6.914 -11.794 1.00 64.31 94 SER A O 1
ATOM 774 N N . ASP A 1 95 ? 12.423 7.044 -13.867 1.00 58.06 95 ASP A N 1
ATOM 775 C CA . ASP A 1 95 ? 13.762 7.467 -13.422 1.00 58.06 95 ASP A CA 1
ATOM 776 C C . ASP A 1 95 ? 13.738 8.833 -12.716 1.00 58.06 95 ASP A C 1
ATOM 778 O O . ASP A 1 95 ? 14.557 9.105 -11.838 1.00 58.06 95 ASP A O 1
ATOM 782 N N . SER A 1 96 ? 12.726 9.657 -13.007 1.00 56.78 96 SER A N 1
ATOM 783 C CA . SER A 1 96 ? 12.450 10.895 -12.279 1.00 56.78 96 SER A CA 1
ATOM 784 C C . SER A 1 96 ? 12.158 10.656 -10.794 1.00 56.78 96 SER A C 1
ATOM 786 O O . SER A 1 96 ? 12.652 11.413 -9.965 1.00 56.78 96 SER A O 1
ATOM 788 N N . LEU A 1 97 ? 11.439 9.588 -10.428 1.00 55.22 97 LEU A N 1
ATOM 789 C CA . LEU A 1 97 ? 11.131 9.261 -9.031 1.00 55.22 97 LEU A CA 1
ATOM 790 C C . LEU A 1 97 ? 12.282 8.546 -8.307 1.00 55.22 97 LEU A C 1
ATOM 792 O O . LEU A 1 97 ? 12.401 8.659 -7.089 1.00 55.22 97 LEU A O 1
ATOM 796 N N . LEU A 1 98 ? 13.187 7.881 -9.028 1.00 53.72 98 LEU A N 1
ATOM 797 C CA . LEU A 1 98 ? 14.424 7.351 -8.439 1.00 53.72 98 LEU A CA 1
ATOM 798 C C . LEU A 1 98 ? 15.374 8.467 -7.989 1.00 53.72 98 LEU A C 1
ATOM 800 O O . LEU A 1 98 ? 15.944 8.370 -6.906 1.00 53.72 98 LEU A O 1
ATOM 804 N N . ASN A 1 99 ? 15.459 9.561 -8.747 1.00 54.88 99 ASN A N 1
ATOM 805 C CA . ASN A 1 99 ? 16.169 10.759 -8.296 1.00 54.88 99 ASN A CA 1
ATOM 806 C C . ASN A 1 99 ? 15.489 11.394 -7.071 1.00 54.88 99 ASN A C 1
ATOM 808 O O . ASN A 1 99 ? 16.164 11.905 -6.181 1.00 54.88 99 ASN A O 1
ATOM 812 N N . LEU A 1 100 ? 14.158 11.297 -6.974 1.00 52.34 100 LEU A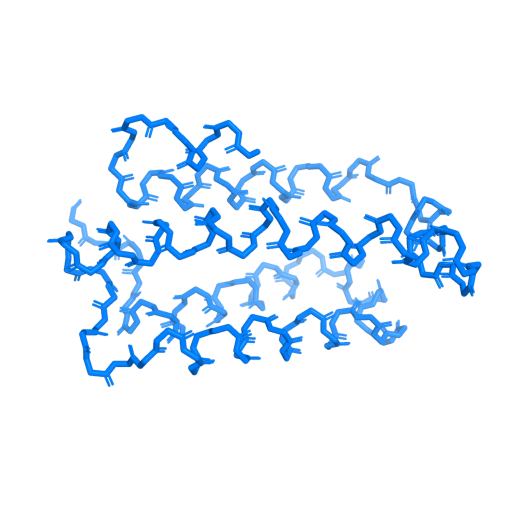 N 1
ATOM 813 C CA . LEU A 1 100 ? 13.402 11.739 -5.802 1.00 52.34 100 LEU A CA 1
ATOM 814 C C . LEU A 1 100 ? 13.596 10.836 -4.576 1.00 52.34 100 LEU A C 1
ATOM 816 O O . LEU A 1 100 ? 13.510 11.344 -3.467 1.00 52.34 100 LEU A O 1
ATOM 820 N N . LYS A 1 101 ? 13.951 9.548 -4.723 1.00 50.66 101 LYS A N 1
ATOM 821 C CA . LYS A 1 101 ? 14.372 8.705 -3.581 1.00 50.66 101 LYS A CA 1
ATOM 822 C C . LYS A 1 101 ? 15.644 9.219 -2.897 1.00 50.66 101 LYS A C 1
ATOM 824 O O . LYS A 1 101 ? 15.856 8.911 -1.725 1.00 50.66 101 LYS A O 1
ATOM 829 N N . HIS A 1 102 ? 16.466 10.024 -3.578 1.00 56.34 102 HIS A N 1
ATOM 830 C CA . HIS A 1 102 ? 17.565 10.746 -2.928 1.00 56.34 102 HIS A CA 1
ATOM 831 C C . HIS A 1 102 ? 17.060 11.890 -2.028 1.00 56.34 102 HIS A C 1
ATOM 833 O O . HIS A 1 102 ? 17.717 12.223 -1.042 1.00 56.34 102 HIS A O 1
ATOM 839 N N . SER A 1 103 ? 15.861 12.423 -2.292 1.00 63.56 103 SER A N 1
ATOM 840 C CA . SER A 1 10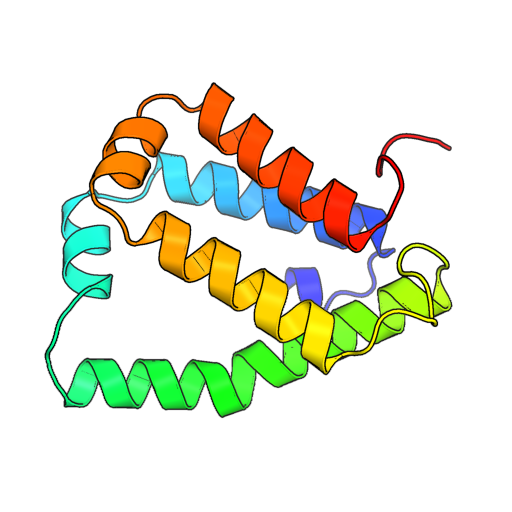3 ? 15.110 13.292 -1.380 1.00 63.56 103 SER A CA 1
ATOM 841 C C . SER A 1 103 ? 14.203 12.443 -0.484 1.00 63.56 103 SER A C 1
ATOM 843 O O . SER A 1 103 ? 13.009 12.264 -0.731 1.00 63.56 103 SER A O 1
ATOM 845 N N . ARG A 1 104 ? 14.797 11.876 0.575 1.00 65.75 104 ARG A N 1
ATOM 846 C CA . ARG A 1 104 ? 14.097 11.021 1.555 1.00 65.75 104 ARG A CA 1
ATOM 847 C C . ARG A 1 104 ? 12.786 11.627 2.061 1.00 65.75 104 ARG A C 1
ATOM 849 O O . ARG A 1 104 ? 11.851 10.879 2.330 1.00 65.75 104 ARG A O 1
ATOM 856 N N . ASP A 1 105 ? 12.713 12.948 2.177 1.00 71.81 105 ASP A N 1
ATOM 857 C CA . ASP A 1 105 ? 11.527 13.636 2.683 1.00 71.81 105 ASP A CA 1
ATOM 858 C C . ASP A 1 105 ? 10.379 13.635 1.671 1.00 71.81 105 ASP A C 1
ATOM 860 O O . ASP A 1 105 ? 9.261 13.284 2.038 1.00 71.81 105 ASP A O 1
ATOM 864 N N . LEU A 1 106 ? 10.651 13.853 0.379 1.00 73.56 106 LEU A N 1
ATOM 865 C CA . LEU A 1 106 ? 9.606 13.740 -0.643 1.00 73.56 106 LEU A CA 1
ATOM 866 C C . LEU A 1 106 ? 9.078 12.304 -0.759 1.00 73.56 106 LEU A C 1
ATOM 868 O O . LEU A 1 106 ? 7.882 12.089 -0.940 1.00 73.56 106 LEU A O 1
ATOM 872 N N . PHE A 1 107 ? 9.946 11.298 -0.617 1.00 73.94 107 PHE A N 1
ATOM 873 C CA . PHE A 1 107 ? 9.491 9.907 -0.578 1.00 73.94 107 PHE A CA 1
ATOM 874 C C . PHE A 1 107 ? 8.545 9.652 0.607 1.00 73.94 107 PHE A C 1
ATOM 876 O O . PHE A 1 107 ? 7.505 9.018 0.428 1.00 73.94 107 PHE A O 1
ATOM 883 N N . LYS A 1 108 ? 8.854 10.186 1.798 1.00 72.94 108 LYS A N 1
ATOM 884 C CA . LYS A 1 108 ? 7.957 10.111 2.963 1.00 72.94 108 LYS A CA 1
ATOM 885 C C . LYS A 1 108 ? 6.625 10.815 2.705 1.00 72.94 108 LYS A C 1
ATOM 887 O O . LYS A 1 108 ? 5.585 10.266 3.066 1.00 72.94 108 LYS A O 1
ATOM 892 N N . GLU A 1 109 ? 6.631 11.983 2.067 1.00 78.44 109 GLU A N 1
ATOM 893 C CA . GLU A 1 109 ? 5.406 12.702 1.693 1.00 78.44 109 GLU A CA 1
ATOM 894 C C . GLU A 1 109 ? 4.539 11.878 0.733 1.00 78.44 109 GLU A C 1
ATOM 896 O O . GLU A 1 109 ? 3.343 11.715 0.968 1.00 78.44 109 GLU A O 1
ATOM 901 N N . LEU A 1 110 ? 5.134 11.276 -0.302 1.00 80.69 110 LEU A N 1
ATOM 902 C CA . LEU A 1 110 ? 4.421 10.423 -1.260 1.00 80.69 110 LEU A CA 1
ATOM 903 C C . LEU A 1 110 ? 3.832 9.171 -0.603 1.00 80.69 110 LEU A C 1
ATOM 905 O O . LEU A 1 110 ? 2.686 8.813 -0.874 1.00 80.69 110 LEU A O 1
ATOM 909 N N . VAL A 1 111 ? 4.596 8.518 0.277 1.00 77.94 111 VAL A N 1
ATOM 910 C CA . VAL A 1 111 ? 4.109 7.380 1.070 1.00 77.94 111 VAL A CA 1
ATOM 911 C C . VAL A 1 111 ? 2.953 7.813 1.972 1.00 77.94 111 VAL A C 1
ATOM 913 O O . VAL A 1 111 ? 1.938 7.125 2.043 1.00 77.94 111 VAL A O 1
ATOM 916 N N . THR A 1 112 ? 3.062 8.980 2.605 1.00 79.75 112 THR A N 1
ATOM 917 C CA . THR A 1 112 ? 1.995 9.542 3.440 1.00 79.75 112 THR A CA 1
ATOM 918 C C . THR A 1 112 ? 0.728 9.772 2.616 1.00 79.75 112 THR A C 1
ATOM 920 O O . THR A 1 112 ? -0.329 9.261 2.977 1.00 79.75 112 THR A O 1
ATOM 923 N N . LEU A 1 113 ? 0.824 10.456 1.471 1.00 83.38 113 LEU A N 1
ATOM 924 C CA . LEU A 1 113 ? -0.310 10.707 0.574 1.00 83.38 113 LEU A CA 1
ATOM 925 C C . LEU A 1 113 ? -0.985 9.414 0.109 1.00 83.38 113 LEU A C 1
ATOM 927 O O . LEU A 1 113 ? -2.213 9.339 0.089 1.00 83.38 113 LEU A O 1
ATOM 931 N N . PHE A 1 114 ? -0.192 8.395 -0.223 1.00 84.62 114 PHE A N 1
ATOM 932 C CA . PHE A 1 114 ? -0.700 7.083 -0.607 1.00 84.62 114 PHE A CA 1
ATOM 933 C C . PHE A 1 114 ? -1.585 6.472 0.486 1.00 84.62 114 PHE A C 1
ATOM 935 O O . PHE A 1 114 ? -2.721 6.072 0.228 1.00 84.62 114 PHE A O 1
ATOM 942 N N . PHE A 1 115 ? -1.101 6.445 1.726 1.00 81.62 115 PHE A N 1
ATOM 943 C CA . PHE A 1 115 ? -1.855 5.865 2.834 1.00 81.62 115 PHE A CA 1
ATOM 944 C C . PHE A 1 115 ? -3.055 6.722 3.249 1.00 81.62 115 PHE A C 1
ATOM 946 O O . PHE A 1 115 ? -4.123 6.174 3.515 1.00 81.62 115 PHE A O 1
ATOM 953 N N . TYR A 1 116 ? -2.943 8.052 3.203 1.00 82.81 116 TYR A N 1
ATOM 954 C CA . TYR A 1 116 ? 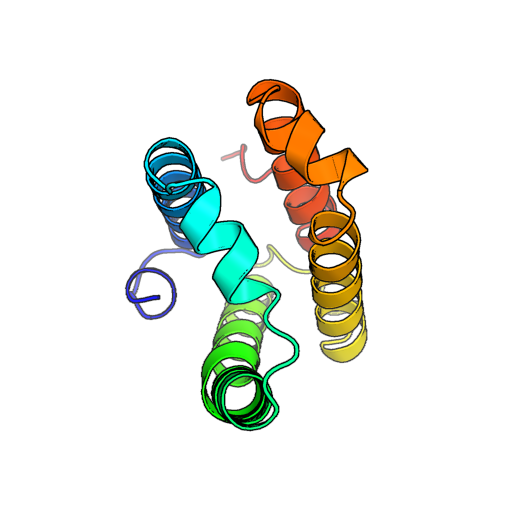-4.092 8.946 3.382 1.00 82.81 116 TYR A CA 1
ATOM 955 C C . TYR A 1 116 ? -5.189 8.695 2.341 1.00 82.81 116 TYR A C 1
ATOM 957 O O . TYR A 1 116 ? -6.367 8.680 2.693 1.00 82.81 116 TYR A O 1
ATOM 965 N N . GLY A 1 117 ? -4.816 8.464 1.079 1.00 83.62 117 GLY A N 1
ATOM 966 C CA . GLY A 1 117 ? -5.761 8.143 0.010 1.00 83.62 117 GLY A CA 1
ATOM 967 C C . GLY A 1 117 ? -6.521 6.836 0.247 1.00 83.62 117 GLY A C 1
ATOM 968 O O . GLY A 1 117 ? -7.700 6.747 -0.087 1.00 83.62 117 GLY A O 1
ATOM 969 N N . ILE A 1 118 ? -5.878 5.839 0.864 1.00 83.56 118 ILE A N 1
ATOM 970 C CA . ILE A 1 118 ? -6.507 4.545 1.177 1.00 83.56 118 ILE A CA 1
ATOM 971 C C 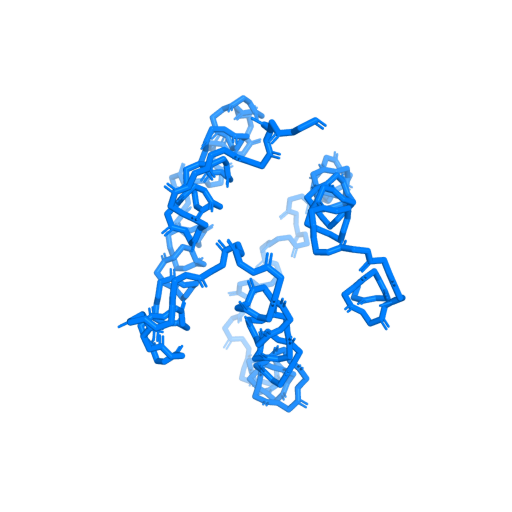. ILE A 1 118 ? -7.369 4.630 2.441 1.00 83.56 118 ILE A C 1
ATOM 973 O O . ILE A 1 118 ? -8.451 4.044 2.483 1.00 83.56 118 ILE A O 1
ATOM 977 N N . PHE A 1 119 ? -6.913 5.350 3.469 1.00 82.69 119 PHE A N 1
ATOM 978 C CA . PHE A 1 119 ? -7.588 5.365 4.770 1.00 82.69 119 PHE A CA 1
ATOM 979 C C . PHE A 1 119 ? -8.630 6.475 4.913 1.00 82.69 119 PHE A C 1
ATOM 981 O O . PHE A 1 119 ? -9.471 6.443 5.810 1.00 82.69 119 PHE A O 1
ATOM 988 N N . GLY A 1 120 ? -8.579 7.494 4.052 1.00 72.06 120 GLY A N 1
ATOM 989 C CA . GLY A 1 120 ? -9.454 8.666 4.120 1.00 72.06 120 GLY A CA 1
ATOM 990 C C . GLY A 1 120 ? -9.251 9.540 5.367 1.00 72.06 120 GLY A C 1
ATOM 991 O O . GLY A 1 120 ? -9.993 10.500 5.559 1.00 72.06 120 GLY A O 1
ATOM 992 N N . LYS A 1 121 ? -8.269 9.221 6.220 1.00 68.69 121 LYS A N 1
ATOM 993 C CA . LYS A 1 121 ? -7.867 9.964 7.422 1.00 68.69 121 LYS A CA 1
ATOM 994 C C . LYS A 1 121 ? -6.403 9.664 7.761 1.00 68.69 121 LYS A C 1
ATOM 996 O O . LYS A 1 121 ? -5.863 8.648 7.326 1.00 68.69 121 LYS A O 1
ATOM 1001 N N . SER A 1 122 ? -5.783 10.534 8.559 1.00 60.78 122 SER A N 1
ATOM 1002 C CA . SER A 1 122 ? -4.478 10.249 9.172 1.00 60.78 122 SER A CA 1
ATOM 1003 C C . SER A 1 122 ? -4.559 8.991 10.035 1.00 60.78 122 SER A C 1
ATOM 1005 O O . SER A 1 122 ? -5.556 8.802 10.735 1.00 60.78 122 SER A O 1
ATOM 1007 N N . ILE A 1 123 ? -3.507 8.168 10.033 1.00 60.50 123 ILE A N 1
ATOM 1008 C CA . ILE A 1 123 ? -3.361 7.061 10.996 1.00 60.50 123 ILE A CA 1
ATOM 1009 C C . ILE A 1 123 ? -3.129 7.613 12.414 1.00 60.50 123 ILE A C 1
ATOM 1011 O O . ILE A 1 123 ? -3.490 6.968 13.396 1.00 60.50 123 ILE A O 1
ATOM 1015 N N . ASP A 1 124 ? -2.630 8.846 12.527 1.00 60.88 124 ASP A N 1
ATOM 1016 C CA . ASP A 1 124 ? -2.523 9.548 13.800 1.00 60.88 124 ASP A CA 1
ATOM 1017 C C . ASP A 1 124 ? -3.869 10.168 14.181 1.00 60.88 124 ASP A C 1
ATOM 1019 O O . ASP A 1 124 ? -4.221 11.256 13.710 1.00 60.88 124 ASP A O 1
ATOM 1023 N N . LYS A 1 125 ? -4.617 9.442 15.020 1.00 36.91 125 LYS A N 1
ATOM 1024 C CA . LYS A 1 125 ? -5.418 9.939 16.157 1.00 36.91 125 LYS A CA 1
ATOM 1025 C C . LYS A 1 125 ? -6.279 8.808 16.733 1.00 36.91 125 LYS A C 1
ATOM 1027 O O . LYS A 1 125 ? -7.384 8.561 16.248 1.00 36.91 125 LYS A O 1
ATOM 1032 N N . GLN A 1 126 ? -5.782 8.189 17.800 1.00 37.12 126 GLN A N 1
ATOM 1033 C CA . GLN A 1 126 ? -6.446 8.152 19.109 1.00 37.12 126 GLN A CA 1
ATOM 1034 C C . GLN A 1 126 ? -5.384 7.974 20.191 1.00 37.12 126 GLN A C 1
ATOM 1036 O O . GLN A 1 126 ? -4.546 7.060 20.036 1.00 37.12 126 GLN A O 1
#

Radius of gyration: 15.4 Å; Cα contacts (8 Å, |Δi|>4): 57; chains: 1; bounding box: 40×30×39 Å